Protein AF-A0A537TJ81-F1 (afdb_monomer_lite)

Sequence (95 aa):
MARRSVTTQEKRRGPPPTGKGTLISLRLAPELLGRVDRWAASQKDGPSRLEAMRRLVELGLAVGLRAGVRTQKTAQAAQMAGQEIDRLADSSASD

pLDDT: mean 82.91, std 13.05, range [45.28, 96.5]

Foldseek 3Di:
DDDDDDPPDDDPDDDDPPPDDDDDDDDDDVVVLVVLQVQLVPDPVSDDSVVSVVVVVVVVVVVVVVVVVVVVVVVVVVVVVVVVVVVVVVVVVPD

Structure (mmCIF, N/CA/C/O backbone):
data_AF-A0A537TJ81-F1
#
_entry.id   AF-A0A537TJ81-F1
#
loop_
_atom_site.group_PDB
_atom_site.id
_atom_site.type_symbol
_atom_site.label_atom_id
_atom_site.label_alt_id
_atom_site.label_comp_id
_atom_site.label_asym_id
_atom_site.label_entity_id
_atom_site.label_seq_id
_atom_site.pdbx_PDB_ins_code
_atom_site.Cartn_x
_atom_site.Cartn_y
_atom_site.Cartn_z
_atom_site.occupancy
_atom_site.B_iso_or_equiv
_atom_site.auth_seq_id
_atom_site.auth_comp_id
_atom_site.auth_asym_id
_atom_site.auth_atom_id
_atom_site.pdbx_PDB_model_num
ATOM 1 N N . MET A 1 1 ? 46.295 -38.585 -22.958 1.00 45.28 1 MET A N 1
ATOM 2 C CA . MET A 1 1 ? 45.111 -38.150 -22.180 1.00 45.28 1 MET A CA 1
ATOM 3 C C . MET A 1 1 ? 45.367 -36.735 -21.667 1.00 45.28 1 MET A C 1
ATOM 5 O O . MET A 1 1 ? 46.151 -36.578 -20.743 1.00 45.28 1 MET A O 1
ATOM 9 N N . ALA A 1 2 ? 44.812 -35.700 -22.305 1.00 53.84 2 ALA A N 1
ATOM 10 C CA . ALA A 1 2 ? 45.062 -34.307 -21.916 1.00 53.84 2 ALA A CA 1
ATOM 11 C C . ALA A 1 2 ? 43.982 -33.823 -20.933 1.00 53.84 2 ALA A C 1
ATOM 13 O O . ALA A 1 2 ? 42.799 -33.798 -21.272 1.00 53.84 2 ALA A O 1
ATOM 14 N N . ARG A 1 3 ? 44.384 -33.459 -19.709 1.00 60.12 3 ARG A N 1
ATOM 15 C CA . ARG A 1 3 ? 43.496 -32.862 -18.700 1.00 60.12 3 ARG A CA 1
ATOM 16 C C . ARG A 1 3 ? 43.265 -31.391 -19.049 1.00 60.12 3 ARG A C 1
ATOM 18 O O . ARG A 1 3 ? 44.199 -30.599 -19.020 1.00 60.12 3 ARG A O 1
ATOM 25 N N . ARG A 1 4 ? 42.021 -31.035 -19.377 1.00 60.66 4 ARG A N 1
ATOM 26 C CA . ARG A 1 4 ? 41.593 -29.639 -19.533 1.00 60.66 4 ARG A CA 1
ATOM 27 C C . ARG A 1 4 ? 41.442 -29.022 -18.143 1.00 60.66 4 ARG A C 1
ATOM 29 O O . ARG A 1 4 ? 40.642 -29.505 -17.345 1.00 60.66 4 ARG A O 1
ATOM 36 N N . SER A 1 5 ? 42.220 -27.988 -17.852 1.00 60.44 5 SER A N 1
ATOM 37 C CA . SER A 1 5 ? 42.039 -27.155 -16.667 1.00 60.44 5 SER A CA 1
ATOM 38 C C . SER A 1 5 ? 40.749 -26.348 -16.818 1.00 60.44 5 SER A C 1
ATOM 40 O O . SER A 1 5 ? 40.561 -25.617 -17.789 1.00 60.44 5 SER A O 1
ATOM 42 N N . VAL A 1 6 ? 39.828 -26.509 -15.870 1.00 65.06 6 VAL A N 1
ATOM 43 C CA . VAL A 1 6 ? 38.630 -25.673 -15.782 1.00 65.06 6 VAL A CA 1
ATOM 44 C C . VAL A 1 6 ? 39.049 -24.371 -15.112 1.00 65.06 6 VAL A C 1
ATOM 46 O O . VAL A 1 6 ? 39.315 -24.340 -13.914 1.00 65.06 6 VAL A O 1
ATOM 49 N N . THR A 1 7 ? 39.154 -23.297 -15.891 1.00 60.91 7 THR A N 1
ATOM 50 C CA . THR A 1 7 ? 39.312 -21.945 -15.353 1.00 60.91 7 THR A CA 1
ATOM 51 C C . THR A 1 7 ? 38.004 -21.548 -14.675 1.00 60.91 7 THR A C 1
ATOM 53 O O . THR A 1 7 ? 37.045 -21.140 -15.331 1.00 60.91 7 THR A O 1
ATOM 56 N N . THR A 1 8 ? 37.940 -21.705 -13.356 1.00 62.56 8 THR A N 1
ATOM 57 C CA . THR A 1 8 ? 36.807 -21.252 -12.548 1.00 62.56 8 THR A CA 1
ATOM 58 C C . THR A 1 8 ? 36.790 -19.725 -12.549 1.00 62.56 8 THR A C 1
ATOM 60 O O . THR A 1 8 ? 37.591 -19.083 -11.880 1.00 62.56 8 THR A O 1
ATOM 63 N N . GLN A 1 9 ? 35.899 -19.133 -13.341 1.00 67.81 9 GLN A N 1
ATOM 64 C CA . GLN A 1 9 ? 35.625 -17.697 -13.311 1.00 67.81 9 GLN A CA 1
ATOM 65 C C . GLN A 1 9 ? 34.983 -17.360 -11.955 1.00 67.81 9 GLN A C 1
ATOM 67 O O . GLN A 1 9 ? 33.837 -17.739 -11.699 1.00 67.81 9 GLN A O 1
ATOM 72 N N . GLU A 1 10 ? 35.712 -16.680 -11.067 1.00 66.75 10 GLU A N 1
ATOM 73 C CA . GLU A 1 10 ? 35.148 -16.198 -9.806 1.00 66.75 10 GLU A CA 1
ATOM 74 C C . GLU A 1 10 ? 34.053 -15.161 -10.081 1.00 66.75 10 GLU A C 1
ATOM 76 O O . GLU A 1 10 ? 34.245 -14.171 -10.794 1.00 66.75 10 GLU A O 1
ATOM 81 N N . LYS A 1 11 ? 32.862 -15.399 -9.524 1.00 69.50 11 LYS A N 1
ATOM 82 C CA . LYS A 1 11 ? 31.725 -14.488 -9.670 1.00 69.50 11 LYS A CA 1
ATOM 83 C C . LYS A 1 11 ? 32.059 -13.162 -8.988 1.00 69.50 11 LYS A C 1
ATOM 85 O O . LYS A 1 11 ? 32.325 -13.128 -7.789 1.00 69.50 11 LYS A O 1
ATOM 90 N N . ARG A 1 12 ? 32.002 -12.062 -9.745 1.00 69.50 12 ARG A N 1
ATOM 91 C CA . ARG A 1 12 ? 32.190 -10.710 -9.202 1.00 69.50 12 ARG A CA 1
ATOM 92 C C . ARG A 1 12 ? 31.177 -10.456 -8.086 1.00 69.50 12 ARG A C 1
ATOM 94 O O . ARG A 1 12 ? 29.985 -10.718 -8.254 1.00 69.50 12 ARG A O 1
ATOM 101 N N . ARG A 1 13 ? 31.669 -9.944 -6.953 1.00 69.50 13 ARG A N 1
ATOM 102 C CA . ARG A 1 13 ? 30.849 -9.555 -5.801 1.00 69.50 13 ARG A CA 1
ATOM 103 C C . ARG A 1 13 ? 29.763 -8.587 -6.277 1.00 69.50 13 ARG A C 1
ATOM 105 O O . ARG A 1 13 ? 30.066 -7.638 -6.998 1.00 69.50 13 ARG A O 1
ATOM 112 N N . GLY A 1 14 ? 28.511 -8.877 -5.920 1.00 74.56 14 GLY A N 1
ATOM 113 C CA . GLY A 1 14 ? 27.364 -8.064 -6.319 1.00 74.56 14 GLY A CA 1
ATOM 114 C C . GLY A 1 14 ? 27.495 -6.605 -5.857 1.00 74.56 14 GLY A C 1
ATOM 115 O O . GLY A 1 14 ? 28.323 -6.309 -4.987 1.00 74.56 14 GLY A O 1
ATOM 116 N N . PRO A 1 15 ? 26.697 -5.690 -6.435 1.00 70.81 15 PRO A N 1
ATOM 117 C CA . PRO A 1 15 ? 26.708 -4.290 -6.037 1.00 70.81 15 PRO A CA 1
ATOM 118 C C . PRO A 1 15 ? 26.500 -4.145 -4.520 1.00 70.81 15 PRO A C 1
ATOM 120 O O . PRO A 1 15 ? 25.803 -4.969 -3.918 1.00 70.81 15 PRO A O 1
ATOM 123 N N . PRO A 1 16 ? 27.104 -3.122 -3.888 1.00 67.25 16 PRO A N 1
ATOM 124 C CA . PRO A 1 16 ? 26.934 -2.883 -2.462 1.00 67.25 16 PRO A CA 1
ATOM 125 C C . PRO A 1 16 ? 25.440 -2.745 -2.122 1.00 67.25 16 PRO A C 1
ATOM 127 O O . PRO A 1 16 ? 24.679 -2.215 -2.941 1.00 67.25 16 PRO A O 1
ATOM 130 N N . PRO A 1 17 ? 25.004 -3.207 -0.933 1.00 65.12 17 PRO A N 1
ATOM 131 C CA . PRO A 1 17 ? 23.607 -3.126 -0.534 1.00 65.12 17 PRO A CA 1
ATOM 132 C C . PRO A 1 17 ? 23.149 -1.673 -0.620 1.00 65.12 17 PRO A C 1
ATOM 134 O O . PRO A 1 17 ? 23.737 -0.790 0.006 1.00 65.12 17 PRO A O 1
ATOM 137 N N . THR A 1 18 ? 22.123 -1.407 -1.425 1.00 64.00 18 THR A N 1
ATOM 138 C CA . THR A 1 18 ? 21.539 -0.072 -1.561 1.00 64.00 18 THR A CA 1
ATOM 139 C C . THR A 1 18 ? 20.843 0.251 -0.238 1.00 64.00 18 THR A C 1
ATOM 141 O O . THR A 1 18 ? 19.711 -0.159 -0.005 1.00 64.00 18 THR A O 1
ATOM 144 N N . GLY A 1 19 ? 21.588 0.870 0.682 1.00 59.28 19 GLY A N 1
ATOM 145 C CA . GLY A 1 19 ? 21.332 0.917 2.125 1.00 59.28 19 GLY A CA 1
ATOM 146 C C . GLY A 1 19 ? 20.133 1.749 2.578 1.00 59.28 19 GLY A C 1
ATOM 147 O O . GLY A 1 19 ? 20.296 2.667 3.375 1.00 59.28 19 GLY A O 1
ATOM 148 N N . LYS A 1 20 ? 18.923 1.436 2.107 1.00 69.19 20 LYS A N 1
ATOM 149 C CA . LYS A 1 20 ? 17.671 1.994 2.632 1.00 69.19 20 LYS A CA 1
ATOM 150 C C . LYS A 1 20 ? 16.595 0.903 2.703 1.00 69.19 20 LYS A C 1
ATOM 152 O O . LYS A 1 20 ? 15.898 0.648 1.721 1.00 69.19 20 LYS A O 1
ATOM 157 N N . GLY A 1 21 ? 16.456 0.300 3.886 1.00 72.19 21 GLY A N 1
ATOM 158 C CA . GLY A 1 21 ? 15.389 -0.648 4.235 1.00 72.19 21 GLY A CA 1
ATOM 159 C C . GLY A 1 21 ? 15.763 -2.131 4.129 1.00 72.19 21 GLY A C 1
ATOM 160 O O . GLY A 1 21 ? 16.783 -2.503 3.553 1.00 72.19 21 GLY A O 1
ATOM 161 N N . THR A 1 22 ? 14.913 -2.982 4.707 1.00 83.25 22 THR A N 1
ATOM 162 C CA . THR A 1 22 ? 15.031 -4.447 4.649 1.00 83.25 22 THR A CA 1
ATOM 163 C C . THR A 1 22 ? 14.584 -4.956 3.280 1.00 83.25 22 THR A C 1
ATOM 165 O O . THR A 1 22 ? 13.515 -4.579 2.797 1.00 83.25 22 THR A O 1
ATOM 168 N N . LEU A 1 23 ? 15.379 -5.827 2.651 1.00 84.19 23 LEU A N 1
ATOM 169 C CA . LEU A 1 23 ? 14.987 -6.485 1.404 1.00 84.19 23 LEU A CA 1
ATOM 170 C C . LEU A 1 23 ? 13.843 -7.469 1.678 1.00 84.19 23 LEU A C 1
ATOM 172 O O . LEU A 1 23 ? 13.995 -8.392 2.473 1.00 84.19 23 LEU A O 1
ATOM 176 N N . ILE A 1 24 ? 12.723 -7.291 0.982 1.00 84.38 24 ILE A N 1
ATOM 177 C CA . ILE A 1 24 ? 11.562 -8.181 1.058 1.00 84.38 24 ILE A CA 1
ATOM 178 C C . ILE A 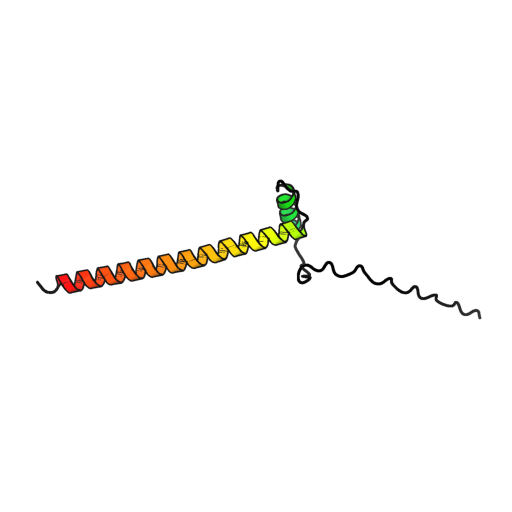1 24 ? 11.380 -8.835 -0.310 1.00 84.38 24 ILE A C 1
ATOM 180 O O . ILE A 1 24 ? 11.168 -8.147 -1.310 1.00 84.38 24 ILE A O 1
ATOM 184 N N . SER A 1 25 ? 11.460 -10.164 -0.366 1.00 86.56 25 SER A N 1
ATOM 185 C CA . SER A 1 25 ? 11.106 -10.939 -1.555 1.00 86.56 25 SER A CA 1
ATOM 186 C C . SER A 1 25 ? 9.606 -11.249 -1.537 1.00 86.56 25 SER A C 1
ATOM 188 O O . SER A 1 25 ? 9.101 -11.907 -0.633 1.00 86.56 25 SER A O 1
ATOM 190 N N . LEU A 1 26 ? 8.876 -10.765 -2.544 1.00 86.62 26 LEU A N 1
ATOM 191 C CA . LEU A 1 26 ? 7.428 -10.943 -2.664 1.00 86.62 26 LEU A CA 1
ATOM 192 C C . LEU A 1 26 ? 7.076 -11.519 -4.036 1.00 86.62 26 LEU A C 1
ATOM 194 O O . LEU A 1 26 ? 7.592 -11.070 -5.059 1.00 86.62 26 LEU A O 1
ATOM 198 N N . ARG A 1 27 ? 6.171 -12.500 -4.061 1.00 92.50 27 ARG A N 1
ATOM 199 C CA . ARG A 1 27 ? 5.583 -13.036 -5.294 1.00 92.50 27 ARG A CA 1
ATOM 200 C C . ARG A 1 27 ? 4.186 -12.450 -5.461 1.00 92.50 27 ARG A C 1
ATOM 202 O O . ARG A 1 27 ? 3.339 -12.644 -4.597 1.00 92.50 27 ARG A O 1
ATOM 209 N N . LEU A 1 28 ? 3.959 -11.741 -6.562 1.00 90.00 28 LEU A N 1
ATOM 210 C CA . LEU A 1 28 ? 2.665 -11.153 -6.907 1.00 90.00 28 LEU A CA 1
ATOM 211 C C . LEU A 1 28 ? 2.123 -11.797 -8.182 1.00 90.00 28 LEU A C 1
ATOM 213 O O . LEU A 1 28 ? 2.890 -12.105 -9.094 1.00 90.00 28 LEU A O 1
ATOM 217 N N . ALA A 1 29 ? 0.803 -11.964 -8.256 1.00 96.31 29 ALA A N 1
ATOM 218 C CA . ALA A 1 29 ?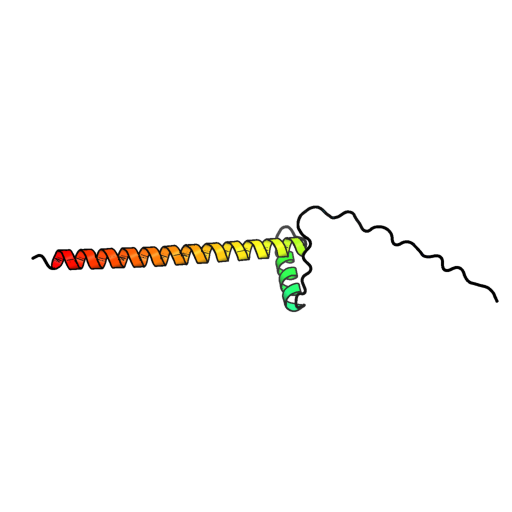 0.135 -12.321 -9.502 1.00 96.31 29 ALA A CA 1
ATOM 219 C C . ALA A 1 29 ? 0.364 -11.221 -10.563 1.00 96.31 29 ALA A C 1
ATOM 221 O O . ALA A 1 29 ? 0.410 -10.038 -10.201 1.00 96.31 29 ALA A O 1
ATOM 222 N N . PRO A 1 30 ? 0.470 -11.572 -11.859 1.00 94.94 30 PRO A N 1
ATOM 223 C CA . PRO A 1 30 ? 0.758 -10.606 -12.924 1.00 94.94 30 PRO A CA 1
ATOM 224 C C . PRO A 1 30 ? -0.293 -9.492 -13.004 1.00 94.94 30 PRO A C 1
ATOM 226 O O . PRO A 1 30 ? 0.058 -8.331 -13.191 1.00 94.94 30 PRO A O 1
ATOM 229 N N . GLU A 1 31 ? -1.561 -9.818 -12.752 1.00 96.50 31 GLU A N 1
ATOM 230 C CA . GLU A 1 31 ? -2.661 -8.848 -12.698 1.00 96.50 31 GLU A CA 1
ATOM 231 C C . GLU A 1 31 ? -2.445 -7.767 -11.635 1.00 96.50 31 GLU A C 1
ATOM 233 O O . GLU A 1 31 ? -2.619 -6.570 -11.881 1.00 96.50 31 GLU A O 1
ATOM 238 N N . LEU A 1 32 ? -2.027 -8.177 -10.435 1.00 95.12 32 LEU A N 1
ATOM 239 C CA . LEU A 1 32 ? -1.761 -7.250 -9.342 1.00 95.12 32 LEU A CA 1
ATOM 240 C C . LEU A 1 32 ? -0.527 -6.398 -9.642 1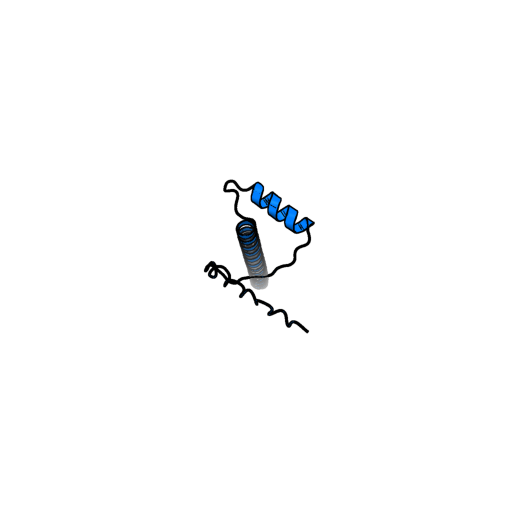.00 95.12 32 LEU A C 1
ATOM 242 O O . LEU A 1 32 ? -0.546 -5.192 -9.403 1.00 95.12 32 LEU A O 1
ATOM 246 N N . LEU A 1 33 ? 0.512 -6.998 -10.226 1.00 94.62 33 LEU A N 1
ATOM 247 C CA . LEU A 1 33 ? 1.702 -6.270 -10.658 1.00 94.62 33 LEU A CA 1
ATOM 248 C C . LEU A 1 33 ? 1.351 -5.203 -11.708 1.00 94.62 33 LEU A C 1
ATOM 250 O O . LEU A 1 33 ? 1.732 -4.045 -11.560 1.00 94.62 33 LEU A O 1
ATOM 254 N N . GLY A 1 34 ? 0.532 -5.557 -12.701 1.00 95.94 34 GLY A N 1
ATOM 255 C CA . GLY A 1 34 ? 0.060 -4.628 -13.727 1.00 95.94 34 GLY A CA 1
ATOM 256 C C . GLY A 1 34 ? -0.824 -3.507 -13.172 1.00 95.94 34 GLY A C 1
ATOM 257 O O . GLY A 1 34 ? -0.838 -2.401 -13.711 1.00 95.94 34 GLY A O 1
ATOM 258 N N . ARG A 1 35 ? -1.557 -3.742 -12.076 1.00 96.38 35 ARG A N 1
ATOM 259 C CA . ARG A 1 35 ? -2.279 -2.675 -11.360 1.00 96.38 35 ARG A CA 1
ATOM 260 C C . ARG A 1 35 ? -1.328 -1.702 -10.668 1.00 96.38 35 ARG A C 1
ATOM 262 O O . ARG A 1 35 ? -1.559 -0.498 -10.746 1.00 96.38 35 ARG A O 1
ATOM 269 N N . VAL A 1 36 ? -0.283 -2.210 -10.015 1.00 95.38 36 VAL A N 1
ATOM 270 C CA . VAL A 1 36 ? 0.738 -1.373 -9.367 1.00 95.38 36 VAL A CA 1
ATOM 271 C C . VAL A 1 36 ? 1.462 -0.520 -10.404 1.00 95.38 36 VAL A C 1
ATOM 273 O O . VAL A 1 36 ? 1.608 0.680 -10.198 1.00 95.38 36 VAL A O 1
ATOM 276 N N . ASP A 1 37 ? 1.843 -1.106 -11.538 1.00 95.00 37 ASP A N 1
ATOM 277 C CA . ASP A 1 37 ? 2.541 -0.389 -12.609 1.00 95.00 37 ASP A CA 1
ATOM 278 C C . ASP A 1 37 ? 1.685 0.724 -13.218 1.00 95.00 37 ASP A C 1
ATOM 280 O O . ASP A 1 37 ? 2.159 1.844 -13.403 1.00 95.00 37 ASP A O 1
ATOM 284 N N . ARG A 1 38 ? 0.395 0.460 -13.459 1.00 96.12 38 ARG A N 1
ATOM 285 C CA . ARG A 1 38 ? -0.545 1.493 -13.922 1.00 96.12 38 ARG A CA 1
ATOM 286 C C . ARG A 1 38 ? -0.714 2.619 -12.909 1.00 96.12 38 ARG A C 1
ATOM 288 O O . ARG A 1 38 ? -0.758 3.782 -13.297 1.00 96.12 38 ARG A O 1
ATOM 295 N N . TRP A 1 39 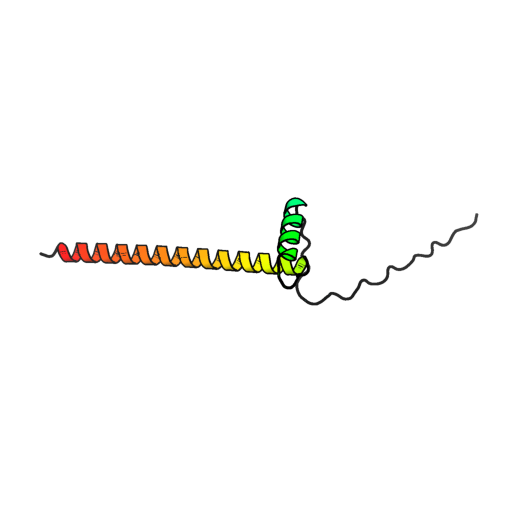? -0.800 2.283 -11.624 1.00 96.38 39 TRP A N 1
ATOM 296 C CA . TRP A 1 39 ? -0.905 3.287 -10.569 1.00 96.38 39 TRP A CA 1
ATOM 297 C C . TRP A 1 39 ? 0.379 4.111 -10.429 1.00 96.38 39 TRP A C 1
ATOM 299 O O . TRP A 1 39 ? 0.301 5.317 -10.216 1.00 96.38 39 TRP A O 1
ATOM 309 N N . ALA A 1 40 ? 1.551 3.494 -10.596 1.00 96.06 40 ALA A N 1
ATOM 310 C CA . ALA A 1 40 ? 2.827 4.202 -10.636 1.00 96.06 40 ALA A CA 1
ATOM 311 C C . ALA A 1 40 ? 2.871 5.186 -11.816 1.00 96.06 40 ALA A C 1
ATOM 313 O O . ALA A 1 40 ? 3.193 6.355 -11.628 1.00 96.06 40 ALA A O 1
ATOM 314 N N . ALA A 1 41 ? 2.461 4.743 -13.009 1.00 95.31 41 ALA A N 1
ATOM 315 C CA . ALA A 1 41 ? 2.413 5.575 -14.211 1.00 95.31 41 ALA A CA 1
ATOM 316 C C . ALA A 1 41 ? 1.422 6.748 -14.109 1.00 95.31 41 ALA A C 1
ATOM 318 O O . ALA A 1 41 ? 1.606 7.762 -14.776 1.00 95.31 41 ALA A O 1
ATOM 319 N N . SER A 1 42 ? 0.382 6.636 -13.276 1.00 94.94 42 SER A N 1
ATOM 320 C CA . SER A 1 42 ? -0.568 7.730 -13.057 1.00 94.94 42 SER A CA 1
ATOM 321 C C . SER A 1 42 ? -0.064 8.798 -12.081 1.00 94.94 42 SER A C 1
ATOM 323 O O . SER A 1 42 ? -0.725 9.823 -11.923 1.00 94.94 42 SER A O 1
ATOM 325 N N . GLN A 1 43 ? 1.049 8.570 -11.376 1.00 93.94 43 GLN A N 1
ATOM 326 C CA . GLN A 1 43 ? 1.595 9.564 -10.452 1.00 93.94 43 GLN A CA 1
ATOM 327 C C . GLN A 1 43 ? 2.405 10.619 -11.208 1.00 93.94 43 GLN A C 1
ATOM 329 O O . GLN A 1 43 ? 3.150 10.312 -12.138 1.00 93.94 43 GLN A O 1
ATOM 334 N N . LYS A 1 44 ? 2.316 11.869 -10.750 1.00 91.75 44 LYS A N 1
ATOM 335 C CA . LYS A 1 44 ? 2.979 13.024 -11.376 1.00 91.75 44 LYS A CA 1
ATOM 336 C C . LYS A 1 44 ? 4.503 12.888 -11.454 1.00 91.75 44 LYS A C 1
ATOM 338 O O . LYS A 1 44 ? 5.119 13.417 -12.371 1.00 91.75 44 LYS A O 1
ATOM 343 N N . ASP A 1 45 ? 5.103 12.222 -10.477 1.00 92.50 45 ASP A N 1
ATOM 344 C CA . ASP A 1 45 ? 6.547 12.062 -10.328 1.00 92.50 45 ASP A CA 1
ATOM 345 C C . ASP A 1 45 ? 7.095 10.766 -10.944 1.00 92.50 45 ASP A C 1
ATOM 347 O O . ASP A 1 45 ? 8.300 10.537 -10.877 1.00 92.50 45 ASP A O 1
ATOM 351 N N . GLY A 1 46 ? 6.239 9.926 -11.544 1.00 90.19 46 GLY A N 1
ATOM 352 C CA . GLY A 1 46 ? 6.646 8.674 -12.190 1.00 90.19 46 GLY A CA 1
ATOM 353 C C . GLY A 1 46 ? 7.509 7.773 -11.292 1.00 90.19 46 GLY A C 1
ATOM 354 O O . GLY A 1 46 ? 8.619 7.407 -11.687 1.00 90.19 46 GLY A O 1
ATOM 355 N N . PRO A 1 47 ? 7.055 7.435 -10.069 1.00 92.62 47 PRO A N 1
ATOM 356 C CA . PRO A 1 47 ? 7.850 6.701 -9.102 1.00 92.62 47 PRO A CA 1
ATOM 357 C C . PRO A 1 47 ? 8.239 5.325 -9.641 1.00 92.62 47 PRO A C 1
ATOM 359 O O . PRO A 1 47 ? 7.482 4.664 -10.355 1.00 92.62 47 PRO A O 1
ATOM 362 N N . SER A 1 48 ? 9.415 4.849 -9.224 1.00 92.06 48 SER A N 1
ATOM 363 C CA . SER A 1 48 ? 9.812 3.464 -9.483 1.00 92.06 48 SER A CA 1
ATOM 364 C C . SER A 1 48 ? 8.776 2.493 -8.911 1.00 92.06 48 SER A C 1
ATOM 366 O O . SER A 1 48 ? 8.124 2.791 -7.910 1.00 92.06 48 SER A O 1
ATOM 368 N N . ARG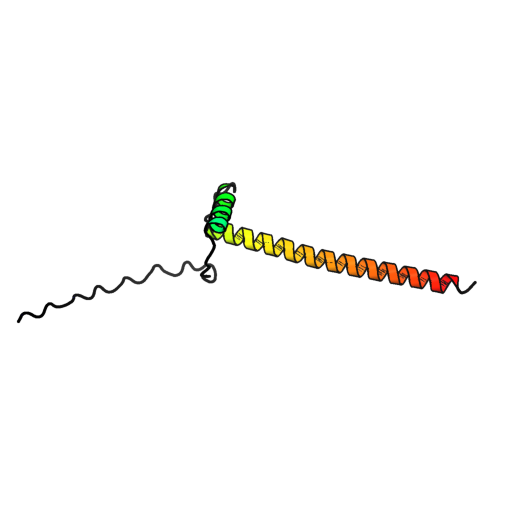 A 1 49 ? 8.669 1.290 -9.484 1.00 90.56 49 ARG A N 1
ATOM 369 C CA . ARG A 1 49 ? 7.738 0.256 -9.004 1.00 90.56 49 ARG A CA 1
ATOM 370 C C . ARG A 1 49 ? 7.845 0.010 -7.495 1.00 90.56 49 ARG A C 1
ATOM 372 O O . ARG A 1 49 ? 6.828 -0.077 -6.819 1.00 90.56 49 ARG A O 1
ATOM 379 N N . LEU A 1 50 ? 9.064 -0.077 -6.958 1.00 89.81 50 LEU A N 1
ATOM 380 C CA . LEU A 1 50 ? 9.278 -0.295 -5.523 1.00 89.81 50 LEU A CA 1
ATOM 381 C C . LEU A 1 50 ? 8.799 0.890 -4.686 1.00 89.81 50 LEU A C 1
ATOM 383 O O . LEU A 1 50 ? 8.203 0.695 -3.631 1.00 89.81 50 LEU A O 1
ATOM 387 N N . GLU A 1 51 ? 9.022 2.108 -5.169 1.00 92.06 51 GLU A N 1
ATOM 388 C CA . GLU A 1 51 ? 8.539 3.305 -4.489 1.00 92.06 51 GLU A CA 1
ATOM 389 C C . GLU A 1 51 ? 7.014 3.399 -4.540 1.00 92.06 51 GLU A C 1
ATOM 391 O O . GLU A 1 51 ? 6.368 3.727 -3.546 1.00 92.06 51 GLU A O 1
ATOM 396 N N . ALA A 1 52 ? 6.418 3.009 -5.665 1.00 94.56 52 ALA A N 1
ATOM 397 C CA . ALA A 1 52 ? 4.979 2.927 -5.797 1.00 94.56 52 ALA A CA 1
ATOM 398 C C . ALA A 1 52 ? 4.378 1.908 -4.812 1.00 94.56 52 ALA A C 1
ATOM 400 O O . ALA A 1 52 ? 3.406 2.204 -4.119 1.00 94.56 52 ALA A O 1
ATOM 401 N N . MET A 1 53 ? 5.001 0.733 -4.684 1.00 93.88 53 MET A N 1
ATOM 402 C CA . MET A 1 53 ? 4.604 -0.273 -3.695 1.00 93.88 53 MET A CA 1
ATOM 403 C C . MET A 1 53 ? 4.709 0.256 -2.261 1.00 93.88 53 MET A C 1
ATOM 405 O O . MET A 1 53 ? 3.783 0.047 -1.482 1.00 93.88 53 MET A O 1
ATOM 409 N N . ARG A 1 54 ? 5.787 0.972 -1.910 1.00 91.38 54 ARG A N 1
ATOM 410 C CA . ARG A 1 54 ? 5.946 1.582 -0.576 1.00 91.38 54 ARG A CA 1
ATOM 411 C C . ARG A 1 54 ? 4.810 2.550 -0.263 1.00 91.38 54 ARG A C 1
ATOM 413 O O . ARG A 1 54 ? 4.159 2.403 0.766 1.00 91.38 54 ARG A O 1
ATOM 420 N N . ARG A 1 55 ? 4.501 3.462 -1.187 1.00 94.62 55 ARG A N 1
ATOM 421 C CA . ARG A 1 55 ? 3.398 4.422 -1.022 1.00 94.62 55 ARG A CA 1
ATOM 422 C C . ARG A 1 55 ? 2.046 3.732 -0.877 1.00 94.62 55 ARG A C 1
ATOM 424 O O . ARG A 1 55 ? 1.249 4.125 -0.034 1.00 94.62 55 ARG A O 1
ATOM 431 N N . LEU A 1 56 ? 1.780 2.690 -1.666 1.00 94.69 56 LEU A N 1
ATOM 432 C CA . LEU A 1 56 ? 0.543 1.912 -1.543 1.00 94.69 56 LEU A CA 1
ATOM 433 C C . LEU A 1 56 ? 0.419 1.244 -0.167 1.00 94.69 56 LEU A C 1
ATOM 435 O O . LEU A 1 56 ? -0.668 1.238 0.409 1.00 94.69 56 LEU A O 1
ATOM 439 N N . VAL A 1 57 ? 1.521 0.721 0.377 1.00 93.50 57 VAL A N 1
ATOM 440 C CA . VAL A 1 57 ? 1.552 0.151 1.732 1.00 93.50 57 VAL A CA 1
ATOM 441 C C . VAL A 1 57 ? 1.290 1.229 2.783 1.00 93.50 57 VAL A C 1
ATOM 443 O O . VAL A 1 57 ? 0.434 1.036 3.642 1.00 93.50 57 VAL A O 1
ATOM 446 N N . GLU A 1 58 ? 1.953 2.382 2.693 1.00 94.38 58 GLU A N 1
ATOM 447 C CA . GLU A 1 58 ? 1.736 3.512 3.608 1.00 94.38 58 GLU A CA 1
ATOM 448 C C . GLU A 1 58 ? 0.282 4.004 3.585 1.00 94.38 58 GLU A C 1
ATOM 450 O O . GLU A 1 58 ? -0.326 4.204 4.639 1.00 94.38 58 GLU A O 1
ATOM 455 N N . LEU A 1 59 ? -0.312 4.129 2.393 1.00 94.12 59 LEU A N 1
ATOM 456 C CA . LEU A 1 59 ? -1.721 4.490 2.226 1.00 94.12 59 LEU A CA 1
ATOM 457 C C . LEU A 1 59 ? -2.650 3.452 2.868 1.00 94.12 59 LEU A C 1
ATOM 459 O O . LEU A 1 59 ? -3.585 3.824 3.581 1.00 94.12 59 LEU A O 1
ATOM 463 N N . GLY A 1 60 ? -2.383 2.159 2.661 1.00 92.94 60 GLY A N 1
ATOM 464 C CA . GLY A 1 60 ? -3.151 1.076 3.277 1.00 92.94 60 GLY A CA 1
ATOM 465 C C . GLY A 1 60 ? -3.100 1.118 4.808 1.00 92.94 60 GLY A C 1
ATOM 466 O O . GLY A 1 60 ? -4.136 1.007 5.468 1.00 92.94 60 GLY A O 1
ATOM 467 N N . LEU A 1 61 ? -1.914 1.355 5.376 1.00 94.06 61 LEU A N 1
ATOM 468 C CA . LEU A 1 61 ? -1.719 1.465 6.824 1.00 94.06 61 LEU A CA 1
ATOM 469 C C . LEU A 1 61 ? -2.401 2.710 7.411 1.00 94.06 61 LEU A C 1
ATOM 471 O O . LEU A 1 61 ? -3.032 2.627 8.466 1.00 94.06 61 LEU A O 1
ATOM 475 N N . ALA A 1 62 ? -2.348 3.847 6.714 1.00 91.06 62 ALA A N 1
ATOM 476 C CA . ALA A 1 62 ? -3.011 5.073 7.150 1.00 91.06 62 ALA A CA 1
ATOM 477 C C . ALA A 1 62 ? -4.543 4.928 7.193 1.00 91.06 62 ALA A C 1
ATOM 479 O O . ALA A 1 62 ? -5.190 5.423 8.121 1.00 91.06 62 ALA A O 1
ATOM 480 N N . VAL A 1 63 ? -5.137 4.235 6.215 1.00 86.56 63 VAL A N 1
ATOM 481 C CA . VAL A 1 63 ? -6.584 3.963 6.188 1.00 86.56 63 VAL A CA 1
ATOM 482 C C . VAL A 1 63 ? -6.986 3.008 7.312 1.00 86.56 63 VAL A C 1
ATOM 484 O O . VAL A 1 63 ? -7.952 3.289 8.026 1.00 86.56 63 VAL A O 1
ATOM 487 N N . GLY A 1 64 ? -6.233 1.923 7.516 1.00 80.62 64 GLY A N 1
ATOM 488 C CA . GLY A 1 64 ? -6.501 0.955 8.583 1.00 80.62 64 GLY A CA 1
ATOM 489 C C . GLY A 1 64 ? -6.463 1.589 9.976 1.00 80.62 64 GLY A C 1
ATOM 490 O O . GLY A 1 64 ? -7.385 1.396 10.772 1.00 80.62 64 GLY A O 1
ATOM 491 N N . LEU A 1 65 ? -5.459 2.432 10.241 1.00 75.19 65 LEU A N 1
ATOM 492 C CA . LEU A 1 65 ? -5.345 3.153 11.510 1.00 75.19 65 LEU A CA 1
ATOM 493 C C . LEU A 1 65 ? -6.550 4.078 11.751 1.00 75.19 65 LEU A C 1
ATOM 495 O O . LEU A 1 65 ? -7.124 4.092 12.841 1.00 75.19 65 LEU A O 1
ATOM 499 N N . ARG A 1 66 ? -6.984 4.818 10.722 1.00 73.88 66 ARG A N 1
ATOM 500 C CA . ARG A 1 66 ? -8.147 5.718 10.817 1.00 73.88 66 ARG A CA 1
ATOM 501 C C . ARG A 1 66 ? -9.455 4.964 11.057 1.00 73.88 66 ARG A C 1
ATOM 503 O O . ARG A 1 66 ? -10.285 5.428 11.839 1.00 73.88 66 ARG A O 1
ATOM 510 N N . ALA A 1 67 ? -9.640 3.809 10.421 1.00 73.75 67 ALA A N 1
ATOM 511 C CA . ALA A 1 67 ? -10.824 2.976 10.621 1.00 73.75 67 ALA A CA 1
ATOM 512 C C . ALA A 1 67 ? -10.916 2.437 12.062 1.00 73.75 67 ALA A C 1
ATOM 514 O O . ALA A 1 67 ? -11.994 2.466 12.664 1.00 73.75 67 ALA A O 1
ATOM 515 N N . GLY A 1 68 ? -9.782 2.028 12.641 1.00 73.56 68 GLY A N 1
ATOM 516 C CA . GLY A 1 68 ? -9.698 1.596 14.039 1.00 73.56 68 GLY A CA 1
ATOM 517 C C . GLY A 1 68 ? -10.082 2.705 15.021 1.00 73.56 68 GLY A C 1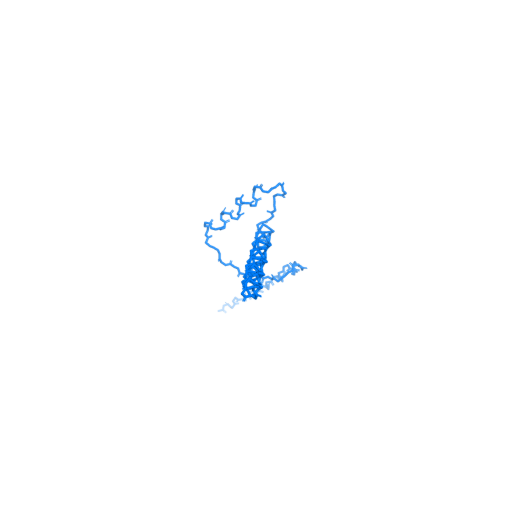
ATOM 518 O O . GLY A 1 68 ? -10.948 2.505 15.872 1.00 73.56 68 GLY A O 1
ATOM 519 N N . VAL A 1 69 ? -9.523 3.909 14.848 1.00 75.69 69 VAL A N 1
ATOM 520 C CA . VAL A 1 69 ? -9.842 5.073 15.699 1.00 75.69 69 VAL A CA 1
ATOM 521 C C . VAL A 1 69 ? -11.317 5.466 15.593 1.00 75.69 69 VAL A C 1
ATOM 523 O O . VAL A 1 69 ? -11.945 5.775 16.605 1.00 75.69 69 VAL A O 1
ATOM 526 N N . ARG A 1 70 ? -11.901 5.439 14.385 1.00 76.44 70 ARG A N 1
ATOM 527 C CA . ARG A 1 70 ? -13.325 5.756 14.199 1.00 76.44 70 ARG A CA 1
ATOM 528 C C . ARG A 1 70 ? -14.220 4.779 14.961 1.00 76.44 70 ARG A C 1
ATOM 530 O O . ARG A 1 70 ? -15.139 5.217 15.640 1.00 76.44 70 ARG A O 1
ATOM 537 N N . THR A 1 71 ? -13.910 3.487 14.891 1.00 78.00 71 THR A N 1
ATOM 538 C CA . THR A 1 71 ? -14.663 2.436 15.592 1.00 78.00 71 THR A CA 1
ATOM 539 C C . THR A 1 71 ? -14.628 2.637 17.108 1.00 78.00 71 THR A C 1
ATOM 541 O O . THR A 1 71 ? -15.668 2.574 17.757 1.00 78.00 71 THR A O 1
ATOM 544 N N . GLN A 1 72 ? -13.459 2.969 17.667 1.00 79.12 72 GLN A N 1
ATOM 545 C CA . GLN A 1 72 ? -13.322 3.249 19.101 1.00 79.12 72 GLN A CA 1
ATOM 546 C C . GLN A 1 72 ? -14.121 4.485 19.532 1.00 79.12 72 GLN A C 1
ATOM 548 O O . GLN A 1 72 ? -14.838 4.431 20.528 1.00 79.12 72 GLN A O 1
ATOM 553 N N . LYS A 1 73 ? -14.064 5.579 18.759 1.00 79.69 73 LYS A N 1
ATOM 554 C CA . LYS A 1 73 ? -14.845 6.791 19.053 1.00 79.69 73 LYS A CA 1
ATOM 555 C C . LYS A 1 73 ? -16.351 6.539 19.023 1.00 79.69 73 LYS A C 1
ATOM 557 O O . LYS A 1 73 ? -17.059 7.042 19.888 1.00 79.69 73 LYS A O 1
ATOM 562 N N . THR A 1 74 ? -16.848 5.768 18.055 1.00 81.38 74 THR A N 1
ATOM 563 C CA . THR A 1 74 ? -18.276 5.425 17.981 1.00 81.38 74 THR A CA 1
ATOM 564 C C . THR A 1 74 ? -18.705 4.559 19.163 1.00 81.38 74 THR A C 1
ATOM 566 O O . THR A 1 74 ? -19.749 4.828 19.748 1.00 81.38 74 THR A O 1
ATOM 569 N N . ALA A 1 75 ? -17.889 3.576 19.557 1.00 86.56 75 ALA A N 1
ATOM 570 C CA . ALA A 1 75 ? -18.166 2.744 20.727 1.00 86.56 75 ALA A CA 1
ATOM 571 C C . ALA A 1 75 ? -18.217 3.576 22.020 1.00 86.56 75 ALA A C 1
ATOM 573 O O . ALA A 1 75 ? -19.154 3.442 22.803 1.00 86.56 75 ALA A O 1
ATOM 574 N N . GLN A 1 76 ? -17.260 4.489 22.205 1.00 87.69 76 GLN A N 1
ATOM 575 C CA . GLN A 1 76 ? -17.224 5.377 23.365 1.00 87.69 76 GLN A CA 1
ATOM 576 C C . GLN A 1 76 ? -18.415 6.349 23.388 1.00 87.69 76 GLN A C 1
ATOM 578 O O . GLN A 1 76 ? -19.008 6.568 24.439 1.00 87.69 76 GLN A O 1
ATOM 583 N N . ALA A 1 77 ? -18.806 6.908 22.238 1.00 91.56 77 ALA A N 1
ATOM 584 C CA . ALA A 1 77 ? -19.976 7.780 22.141 1.00 91.56 77 ALA A CA 1
ATOM 585 C C . ALA A 1 77 ? -21.286 7.035 22.445 1.00 91.56 77 ALA A C 1
ATOM 587 O O . ALA A 1 77 ? -22.126 7.562 23.168 1.00 91.56 77 ALA A O 1
ATOM 588 N N . ALA A 1 78 ? -21.446 5.806 21.943 1.00 91.25 78 ALA A N 1
ATOM 589 C CA . ALA A 1 78 ? -22.605 4.968 22.245 1.00 91.25 78 ALA A CA 1
ATOM 590 C C . ALA A 1 78 ? -22.673 4.606 23.737 1.00 91.25 78 ALA A C 1
ATOM 592 O O . ALA A 1 78 ? -23.748 4.649 24.327 1.00 91.25 78 ALA A O 1
ATOM 593 N N . GLN A 1 79 ? -21.525 4.313 24.357 1.00 93.31 79 GLN A N 1
ATOM 594 C CA . GLN A 1 79 ? -21.440 4.059 25.794 1.00 93.31 79 GLN A CA 1
ATOM 595 C C . GLN A 1 79 ? -21.839 5.289 26.617 1.00 93.31 79 GLN A C 1
ATOM 597 O O . GLN A 1 79 ? -22.652 5.160 27.526 1.00 93.31 79 GLN A O 1
ATOM 602 N N . MET A 1 80 ? -21.303 6.471 26.290 1.00 95.25 80 MET A N 1
ATOM 603 C CA . MET A 1 80 ? -21.668 7.717 26.976 1.00 95.25 80 MET A CA 1
ATOM 604 C C . MET A 1 80 ? -23.157 8.037 26.802 1.00 95.25 80 MET A C 1
ATOM 606 O O . MET A 1 80 ? -23.811 8.417 27.764 1.00 95.25 80 MET A O 1
ATOM 610 N N . ALA A 1 81 ? -23.716 7.831 25.605 1.00 93.88 81 ALA A N 1
ATOM 611 C CA . ALA A 1 81 ? -25.145 8.015 25.369 1.00 93.88 81 ALA A CA 1
ATOM 612 C C . ALA A 1 81 ? -25.999 7.054 26.213 1.00 93.88 81 ALA A C 1
ATOM 614 O O . ALA A 1 81 ? -26.983 7.490 26.798 1.00 93.88 81 ALA A O 1
ATOM 615 N N . GLY A 1 82 ? -25.605 5.780 26.319 1.00 92.81 82 GLY A N 1
ATOM 616 C CA . GLY A 1 82 ? -26.271 4.812 27.197 1.00 92.81 82 GLY A CA 1
ATOM 617 C C . GLY A 1 82 ? -26.246 5.250 28.662 1.00 92.81 82 GLY A C 1
ATOM 618 O O . GLY A 1 82 ? -27.295 5.348 29.284 1.00 92.81 82 GLY A O 1
ATOM 619 N N . GLN A 1 83 ? -25.071 5.632 29.170 1.00 93.50 83 GLN A N 1
ATOM 620 C CA . GLN A 1 83 ? -24.909 6.103 30.551 1.00 93.50 83 GLN A CA 1
ATOM 621 C C . GLN A 1 83 ? -25.766 7.332 30.878 1.00 93.50 83 GLN A C 1
ATOM 623 O O . GLN A 1 83 ? -26.317 7.419 31.973 1.00 93.50 83 GLN A O 1
ATOM 628 N N . GLU A 1 84 ? -25.887 8.286 29.951 1.00 94.06 84 GLU A N 1
ATOM 629 C CA . GLU A 1 84 ? -26.751 9.450 30.166 1.00 94.06 84 GLU A CA 1
ATOM 630 C C . GLU A 1 84 ? -28.240 9.085 30.109 1.00 94.06 84 GLU A C 1
ATOM 632 O O . GLU A 1 84 ? -29.022 9.646 30.872 1.00 94.06 84 GLU A O 1
ATOM 637 N N . ILE A 1 85 ? -28.640 8.127 29.264 1.00 93.81 85 ILE A N 1
ATOM 638 C CA . ILE A 1 85 ? -30.018 7.611 29.245 1.00 93.81 85 ILE A CA 1
ATOM 639 C C . ILE A 1 85 ? -30.360 6.957 30.589 1.00 93.81 85 ILE A C 1
ATOM 641 O O . ILE A 1 85 ? -31.399 7.284 31.163 1.00 93.81 85 ILE A O 1
ATOM 645 N N . ASP A 1 86 ? -29.481 6.097 31.111 1.00 92.69 86 ASP A N 1
ATOM 646 C CA . ASP A 1 86 ? -29.668 5.450 32.416 1.00 92.69 86 ASP A CA 1
ATOM 647 C C . ASP A 1 86 ? -29.766 6.495 33.543 1.00 92.69 86 ASP A C 1
ATOM 649 O O . ASP A 1 86 ? -30.711 6.480 34.330 1.00 92.69 86 ASP A O 1
ATOM 653 N N . ARG A 1 87 ? -28.868 7.493 33.560 1.00 92.19 87 ARG A N 1
ATOM 654 C CA . ARG A 1 87 ? -28.896 8.579 34.558 1.00 92.19 87 ARG A CA 1
ATOM 655 C C . ARG A 1 87 ? -30.213 9.366 34.539 1.00 92.19 87 ARG A C 1
ATOM 657 O O . ARG A 1 87 ? -30.726 9.743 35.597 1.00 92.19 87 ARG A O 1
ATOM 664 N N . LEU A 1 88 ? -30.735 9.669 33.350 1.00 91.12 88 LEU A N 1
ATOM 665 C CA . LEU A 1 88 ? -32.002 10.390 33.200 1.00 91.12 88 LEU A CA 1
ATOM 666 C C . LEU A 1 88 ? -33.192 9.542 33.669 1.00 91.12 88 LEU A C 1
ATOM 668 O O . LEU A 1 88 ? -34.116 10.090 34.271 1.00 91.12 88 LEU A O 1
ATOM 672 N N . ALA A 1 89 ? -33.154 8.225 33.444 1.00 87.75 89 ALA A N 1
ATOM 673 C CA . ALA A 1 89 ? -34.165 7.289 33.930 1.00 87.75 89 ALA A CA 1
ATOM 674 C C . ALA A 1 89 ? -34.170 7.184 35.468 1.00 87.75 89 ALA A C 1
ATOM 676 O O . ALA A 1 89 ? -35.229 7.284 36.081 1.00 87.75 89 ALA A O 1
ATOM 677 N N . ASP A 1 90 ? -33.001 7.081 36.109 1.00 83.94 90 ASP A N 1
ATOM 678 C CA . ASP A 1 90 ? -32.897 7.044 37.578 1.00 83.94 90 ASP A CA 1
ATOM 679 C C . ASP A 1 90 ? -33.398 8.345 38.234 1.00 83.94 90 ASP A C 1
ATOM 681 O O . ASP A 1 90 ? -34.072 8.326 39.266 1.00 83.94 90 ASP A O 1
ATOM 685 N N . SER A 1 91 ? -33.123 9.494 37.609 1.00 79.56 91 SER A N 1
ATOM 686 C CA . SER A 1 91 ? -33.554 10.807 38.118 1.00 79.56 91 SER A CA 1
ATOM 687 C C . SER A 1 91 ? -35.064 11.041 37.984 1.00 79.56 91 SER A C 1
ATOM 689 O O . SER A 1 91 ? -35.622 11.850 38.718 1.00 79.56 91 SER A O 1
ATOM 691 N N . SER A 1 92 ? -35.730 10.343 37.059 1.00 67.56 92 SER A N 1
ATOM 692 C CA . SER A 1 92 ? -37.179 10.442 36.832 1.00 67.56 92 SER A CA 1
ATOM 693 C C . SER A 1 92 ? -38.002 9.447 37.660 1.00 67.56 92 SER A C 1
ATOM 695 O O . SER A 1 92 ? -39.223 9.548 37.680 1.00 67.56 92 SER A O 1
ATOM 697 N N . ALA A 1 93 ? -37.353 8.533 38.388 1.00 64.94 93 ALA A N 1
ATOM 698 C CA . ALA A 1 93 ? -37.999 7.607 39.322 1.00 64.94 93 ALA A CA 1
ATOM 699 C C . ALA A 1 93 ? -38.122 8.152 40.763 1.00 64.94 93 ALA A C 1
ATOM 701 O O . ALA A 1 93 ? -38.646 7.459 41.632 1.00 64.94 93 ALA A O 1
ATOM 702 N N . SER A 1 94 ? -37.605 9.357 41.030 1.00 62.22 94 SER A N 1
ATOM 703 C CA . SER A 1 94 ? -37.590 9.978 42.367 1.00 62.22 94 SER A CA 1
ATOM 704 C C . SER A 1 94 ? -38.674 11.053 42.580 1.00 62.22 94 SER A C 1
ATOM 706 O O . SER A 1 94 ? -38.581 11.783 43.566 1.00 62.22 94 SER A O 1
ATOM 708 N N . ASP A 1 95 ? -39.664 11.156 41.682 1.00 51.84 95 ASP A N 1
ATOM 709 C CA . ASP A 1 95 ? -40.844 12.042 41.796 1.00 51.84 95 ASP A CA 1
ATOM 710 C C . ASP A 1 95 ? -42.111 11.252 42.172 1.00 51.84 95 ASP A C 1
ATOM 712 O O . ASP A 1 95 ? -42.346 10.182 41.559 1.00 51.84 95 ASP A O 1
#

Radius of gyration: 29.79 Å; chains: 1; bounding box: 86×51×64 Å

Secondary structure (DSSP, 8-state):
---------PPPPPPPP--SS--------HHHHHHHHHHHHTSTT---HHHHHHHHHHHHHHHHHHHHHHHHHHHHHHHHHHHHHHHHHHHHS--